Protein AF-A0AAE1VD70-F1 (afdb_monomer)

Foldseek 3Di:
DDDPPPDDDPPDDPVRLVCQLVVVPDQDPPPDDPVVNVVSQVVFVVSVVVVLVPDDPVLSVVLVPPDTSNRSSVVVVVVVVVVVVVVVVVVVVVVVVVVVVVVVVVVVVVVVVVVVVVVVVVVVVVVVVVVVVVVD

Structure (mmCIF, N/CA/C/O backbone):
data_AF-A0AAE1VD70-F1
#
_entry.id   AF-A0AAE1VD70-F1
#
loop_
_atom_site.group_PDB
_atom_site.id
_atom_site.type_symbol
_atom_site.label_atom_id
_atom_site.label_alt_id
_atom_site.label_comp_id
_atom_site.label_asym_id
_atom_site.label_entity_id
_atom_site.label_seq_id
_atom_site.pdbx_PDB_ins_code
_atom_site.Cartn_x
_atom_site.Cartn_y
_atom_site.Cartn_z
_atom_site.occupancy
_atom_site.B_iso_or_equiv
_atom_site.auth_seq_id
_atom_site.auth_comp_id
_atom_site.auth_asym_id
_atom_site.auth_atom_id
_atom_site.pdbx_PDB_model_num
ATOM 1 N N . MET A 1 1 ? -19.417 -1.848 -23.592 1.00 31.42 1 MET A N 1
ATOM 2 C CA . MET A 1 1 ? -18.793 -1.128 -24.719 1.00 31.42 1 MET A CA 1
ATOM 3 C C . MET A 1 1 ? -17.580 -1.923 -25.145 1.00 31.42 1 MET A C 1
ATOM 5 O O . MET A 1 1 ? -16.654 -2.064 -24.362 1.00 31.42 1 MET A O 1
ATOM 9 N N . LYS A 1 2 ? -17.662 -2.544 -26.319 1.00 35.69 2 LYS A N 1
ATOM 10 C CA . LYS A 1 2 ? -16.572 -3.282 -26.949 1.00 35.69 2 LYS A CA 1
ATOM 11 C C . LYS A 1 2 ? -15.957 -2.295 -27.934 1.00 35.69 2 LYS A C 1
ATOM 13 O O . LYS A 1 2 ? -16.617 -1.932 -28.900 1.00 35.69 2 LYS A O 1
ATOM 18 N N . LEU A 1 3 ? -14.813 -1.719 -27.577 1.00 34.66 3 LEU A N 1
ATOM 19 C CA . LEU A 1 3 ? -14.072 -0.852 -28.485 1.00 34.66 3 LEU A CA 1
ATOM 20 C C . LEU A 1 3 ? -13.156 -1.757 -29.302 1.00 34.66 3 LEU A C 1
ATOM 22 O O . LEU A 1 3 ? -12.090 -2.156 -28.842 1.00 34.66 3 LEU A O 1
ATOM 26 N N . ASP A 1 4 ? -13.641 -2.118 -30.486 1.00 42.66 4 ASP A N 1
ATOM 27 C CA . ASP A 1 4 ? -12.832 -2.676 -31.559 1.00 42.66 4 ASP A CA 1
ATOM 28 C C . ASP A 1 4 ? -12.004 -1.519 -32.150 1.00 42.66 4 ASP A C 1
ATOM 30 O O . ASP A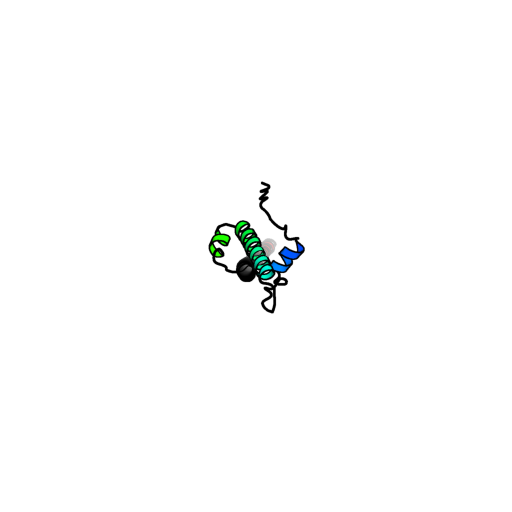 1 4 ? -12.525 -0.674 -32.878 1.00 42.66 4 ASP A O 1
ATOM 34 N N . ILE A 1 5 ? -10.722 -1.436 -31.786 1.00 48.41 5 ILE A N 1
ATOM 35 C CA . ILE A 1 5 ? -9.731 -0.616 -32.495 1.00 48.41 5 ILE A CA 1
ATOM 36 C C . ILE A 1 5 ? -8.941 -1.580 -33.377 1.00 48.41 5 ILE A C 1
ATOM 38 O O . ILE A 1 5 ? -7.991 -2.225 -32.940 1.00 48.41 5 ILE A O 1
ATOM 42 N N . ASP A 1 6 ? -9.399 -1.706 -34.618 1.00 45.22 6 ASP A N 1
ATOM 43 C CA . ASP A 1 6 ? -8.801 -2.539 -35.654 1.00 45.22 6 ASP A CA 1
ATOM 44 C C . ASP A 1 6 ? -7.929 -1.667 -36.559 1.00 45.22 6 ASP A C 1
ATOM 46 O O . ASP A 1 6 ? -8.370 -1.245 -37.621 1.00 45.22 6 ASP A O 1
ATOM 50 N N . HIS A 1 7 ? -6.730 -1.291 -36.100 1.00 40.34 7 HIS A N 1
ATOM 51 C CA . HIS A 1 7 ? -5.679 -0.704 -36.943 1.00 40.34 7 HIS A CA 1
ATOM 52 C C . HIS A 1 7 ? -4.336 -1.370 -36.596 1.00 40.34 7 HIS A C 1
ATOM 54 O O . HIS A 1 7 ? -3.574 -0.881 -35.768 1.00 40.34 7 HIS A O 1
ATOM 60 N N . GLY A 1 8 ? -4.064 -2.517 -37.229 1.00 46.34 8 GLY A N 1
ATOM 61 C CA . GLY A 1 8 ? -2.712 -3.079 -37.377 1.00 46.34 8 GLY A CA 1
ATOM 62 C C . GLY A 1 8 ? -2.049 -3.677 -36.131 1.00 46.34 8 GLY A C 1
ATOM 63 O O . GLY A 1 8 ? -0.828 -3.793 -36.106 1.00 46.34 8 GLY A O 1
ATOM 64 N N . GLY A 1 9 ? -2.816 -4.044 -35.103 1.00 40.19 9 GLY A N 1
ATOM 65 C CA . GLY A 1 9 ? -2.273 -4.550 -33.842 1.00 40.19 9 GLY A CA 1
ATOM 66 C C . GLY A 1 9 ? -1.973 -6.046 -33.876 1.00 40.19 9 GLY A C 1
ATOM 67 O O . GLY A 1 9 ? -2.888 -6.869 -33.913 1.00 40.19 9 GLY A O 1
ATOM 68 N N . GLU A 1 10 ? -0.699 -6.422 -33.772 1.00 48.69 10 GLU A N 1
ATOM 69 C CA . GLU A 1 10 ? -0.345 -7.744 -33.261 1.00 48.69 10 GLU A CA 1
ATOM 70 C C . GLU A 1 10 ? -0.941 -7.876 -31.852 1.00 48.69 10 GLU A C 1
ATOM 72 O O . GLU A 1 10 ? -0.521 -7.218 -30.901 1.00 48.69 10 GLU A O 1
ATOM 77 N N . SER A 1 11 ? -1.982 -8.698 -31.712 1.00 50.75 11 SER A N 1
ATOM 78 C CA . SER A 1 11 ? -2.577 -8.989 -30.411 1.00 50.75 11 SER A CA 1
ATOM 79 C C . SER A 1 11 ? -1.544 -9.702 -29.540 1.00 50.75 11 SER A C 1
ATOM 81 O O . SER A 1 11 ? -1.335 -10.910 -29.677 1.00 50.75 11 SER A O 1
ATOM 83 N N . LEU A 1 12 ? -0.935 -8.978 -28.598 1.00 60.50 12 LEU A N 1
ATOM 84 C CA . LEU A 1 12 ? -0.064 -9.570 -27.588 1.00 60.50 12 LEU A CA 1
ATOM 85 C C . LEU A 1 12 ? -0.850 -10.619 -26.800 1.00 60.50 12 LEU A C 1
ATOM 87 O O . LEU A 1 12 ? -1.856 -10.319 -26.149 1.00 60.50 12 LEU A O 1
ATOM 91 N N . SER A 1 13 ? -0.402 -11.872 -26.863 1.00 64.75 13 SER A N 1
ATOM 92 C CA . SER A 1 13 ? -0.985 -12.936 -26.048 1.00 64.75 13 SER A CA 1
ATOM 93 C C . SER A 1 13 ? -0.858 -12.581 -24.564 1.00 64.75 13 SER A C 1
ATOM 95 O O . SER A 1 13 ? 0.103 -11.934 -24.148 1.00 64.75 13 SER A O 1
ATOM 97 N N . VAL A 1 14 ? -1.811 -13.039 -23.747 1.00 60.28 14 VAL A N 1
ATOM 98 C CA . VAL A 1 14 ? -1.844 -12.812 -22.287 1.00 60.28 14 VAL A CA 1
ATOM 99 C C . VAL A 1 14 ? -0.501 -13.145 -21.628 1.00 60.28 14 VAL A C 1
ATOM 101 O O . VAL A 1 14 ? -0.062 -12.438 -20.727 1.00 60.28 14 VAL A O 1
ATOM 104 N N . LYS A 1 15 ? 0.189 -14.176 -22.128 1.00 59.97 15 LYS A N 1
ATOM 105 C CA . LYS A 1 15 ? 1.511 -14.590 -21.640 1.00 59.97 15 LYS A CA 1
ATOM 106 C C . LYS A 1 15 ? 2.592 -13.531 -21.873 1.00 59.97 15 LYS A C 1
ATOM 108 O O . LYS A 1 15 ? 3.427 -13.329 -21.005 1.00 59.97 15 LYS A O 1
ATOM 113 N N . TYR A 1 16 ? 2.552 -12.841 -23.012 1.00 65.75 16 TYR A N 1
ATOM 114 C CA . TYR A 1 16 ? 3.491 -11.760 -23.313 1.00 65.75 16 TYR A CA 1
ATOM 115 C C . TYR A 1 16 ? 3.178 -10.516 -22.484 1.00 65.75 16 TYR A C 1
ATOM 117 O O . TYR A 1 16 ? 4.091 -9.948 -21.902 1.00 65.75 16 TYR A O 1
ATOM 125 N N . LYS A 1 17 ? 1.896 -10.151 -22.329 1.00 67.94 17 LYS A N 1
ATOM 126 C CA . LYS A 1 17 ? 1.499 -9.015 -21.474 1.00 67.94 17 LYS A CA 1
ATOM 127 C C . LYS A 1 17 ? 1.985 -9.183 -20.029 1.00 67.94 17 LYS A C 1
ATOM 129 O O . LYS A 1 17 ? 2.528 -8.250 -19.454 1.00 67.94 17 LYS A O 1
ATOM 134 N N . LEU A 1 18 ? 1.827 -10.383 -19.462 1.00 71.38 18 LEU A N 1
ATOM 135 C CA . LEU A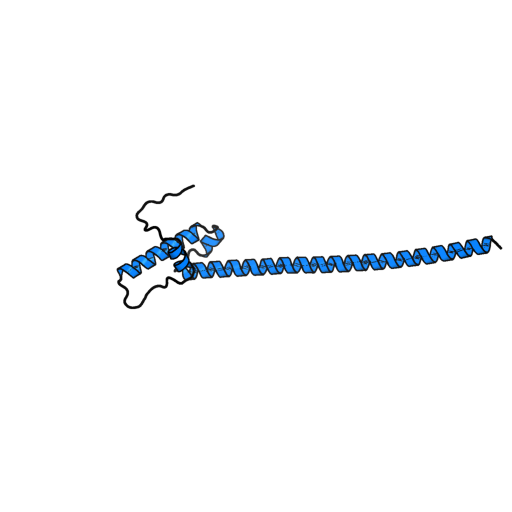 1 18 ? 2.320 -10.693 -18.116 1.00 71.38 18 LEU A CA 1
ATOM 136 C C . LEU A 1 18 ? 3.848 -10.670 -18.032 1.00 71.38 18 LEU A C 1
ATOM 138 O O . LEU A 1 18 ? 4.380 -10.198 -17.037 1.00 71.38 18 LEU A O 1
ATOM 142 N N . GLY A 1 19 ? 4.550 -11.129 -19.071 1.00 73.38 19 GLY A N 1
ATOM 143 C CA . GLY A 1 19 ? 6.012 -11.058 -19.119 1.00 73.38 19 GLY A CA 1
ATOM 144 C C . GLY A 1 19 ? 6.542 -9.620 -19.084 1.00 73.38 19 GLY A C 1
ATOM 145 O O . GLY A 1 19 ? 7.565 -9.363 -18.457 1.00 73.38 19 GLY A O 1
ATOM 146 N N . PHE A 1 20 ? 5.826 -8.676 -19.699 1.00 73.62 20 PHE A N 1
ATOM 147 C CA . PHE A 1 20 ? 6.125 -7.243 -19.617 1.00 73.62 20 PHE A CA 1
ATOM 148 C C . PHE A 1 20 ? 5.857 -6.676 -18.214 1.00 73.62 20 PHE A C 1
ATOM 150 O O . PHE A 1 20 ? 6.735 -6.047 -17.636 1.00 73.62 20 PHE A O 1
ATOM 157 N N . ILE A 1 21 ? 4.702 -6.988 -17.619 1.00 74.19 21 ILE A N 1
ATOM 158 C CA . ILE A 1 21 ? 4.329 -6.517 -16.270 1.00 74.19 21 ILE A CA 1
ATOM 159 C C . ILE A 1 21 ? 5.261 -7.081 -15.182 1.00 74.19 21 ILE A C 1
ATOM 161 O O . ILE A 1 21 ? 5.660 -6.370 -14.268 1.00 74.19 21 ILE A O 1
ATOM 165 N N . ASN A 1 22 ? 5.650 -8.353 -15.290 1.00 75.12 22 ASN A N 1
ATOM 166 C CA . ASN A 1 22 ? 6.516 -9.018 -14.312 1.00 75.12 22 ASN A CA 1
ATOM 167 C C . ASN A 1 22 ? 8.015 -8.711 -14.515 1.00 75.12 22 ASN A C 1
ATOM 169 O O . ASN A 1 22 ? 8.849 -9.229 -13.772 1.00 75.12 22 ASN A O 1
ATOM 173 N N . GLY A 1 23 ? 8.384 -7.933 -15.540 1.00 70.94 23 GLY A N 1
ATOM 174 C CA . GLY A 1 23 ? 9.783 -7.627 -15.864 1.00 70.94 23 GLY A CA 1
ATOM 175 C C . GLY A 1 23 ? 10.583 -8.807 -16.442 1.00 70.94 23 GLY A C 1
ATOM 176 O O . GLY A 1 23 ? 11.817 -8.773 -16.469 1.00 70.94 23 GLY A O 1
ATOM 177 N N . GLU A 1 24 ? 9.908 -9.861 -16.910 1.00 74.50 24 GLU A N 1
ATOM 178 C CA . GLU A 1 24 ? 10.531 -10.987 -17.621 1.00 74.50 24 GLU A CA 1
ATOM 179 C C . GLU A 1 24 ? 10.952 -10.576 -19.046 1.00 74.50 24 GLU A C 1
ATOM 181 O O . GLU A 1 24 ? 11.990 -11.014 -19.549 1.00 74.50 24 GLU A O 1
ATOM 186 N N . CYS A 1 25 ? 10.186 -9.685 -19.688 1.00 73.38 25 CYS A N 1
ATOM 187 C CA . CYS A 1 25 ? 10.469 -9.130 -21.013 1.00 73.38 25 CYS A CA 1
ATOM 188 C C . CYS A 1 25 ? 11.371 -7.891 -20.933 1.00 73.38 25 CYS A C 1
ATOM 190 O O . CYS A 1 25 ? 10.935 -6.772 -21.186 1.00 73.38 25 CYS A O 1
ATOM 192 N N . LYS A 1 26 ? 12.657 -8.089 -20.628 1.00 73.62 26 LYS A N 1
ATOM 193 C CA . LYS A 1 26 ? 13.629 -6.986 -20.552 1.00 73.62 26 LYS A CA 1
ATOM 194 C C . LYS A 1 26 ? 14.048 -6.465 -21.922 1.00 73.62 26 LYS A C 1
ATOM 196 O O . LYS A 1 26 ? 14.310 -7.242 -22.848 1.00 73.62 26 LYS A O 1
ATOM 201 N N . ARG A 1 27 ? 14.239 -5.146 -22.003 1.00 74.50 27 ARG A N 1
ATOM 202 C CA . ARG A 1 27 ? 14.870 -4.476 -23.141 1.00 74.50 27 ARG A CA 1
ATOM 203 C C . ARG A 1 27 ? 16.240 -5.104 -23.423 1.00 74.50 27 ARG A C 1
ATOM 205 O O . ARG A 1 27 ? 17.187 -4.955 -22.654 1.00 74.50 27 ARG A O 1
ATOM 212 N N . SER A 1 28 ? 16.357 -5.833 -24.532 1.00 68.81 28 SER A N 1
ATOM 213 C CA . SER A 1 28 ? 17.627 -6.446 -24.938 1.00 68.81 28 SER A CA 1
ATOM 214 C C . SER A 1 28 ? 18.538 -5.389 -25.566 1.00 68.81 28 SER A C 1
ATOM 216 O O . SER A 1 28 ? 18.263 -4.924 -26.670 1.00 68.81 28 SER A O 1
ATOM 218 N N . THR A 1 29 ? 19.616 -5.015 -24.871 1.00 63.38 29 THR A N 1
ATOM 219 C CA . THR A 1 29 ? 20.565 -3.956 -25.278 1.00 63.38 29 THR A CA 1
ATOM 220 C C . THR A 1 29 ? 21.839 -4.471 -25.960 1.00 63.38 29 THR A C 1
ATOM 222 O O . THR A 1 29 ? 22.579 -3.681 -26.539 1.00 63.38 29 THR A O 1
ATOM 225 N N . ALA A 1 30 ? 22.104 -5.782 -25.935 1.00 55.03 30 ALA A N 1
ATOM 226 C CA . ALA A 1 30 ? 23.302 -6.379 -26.527 1.00 55.03 30 ALA A CA 1
ATOM 227 C C . ALA A 1 30 ? 22.978 -7.085 -27.859 1.00 55.03 30 ALA A C 1
ATOM 229 O O . ALA A 1 30 ? 22.312 -8.118 -27.874 1.00 55.03 30 ALA A O 1
ATOM 230 N N . ASN A 1 31 ? 23.483 -6.542 -28.973 1.00 57.28 31 ASN A N 1
ATOM 231 C CA . ASN A 1 31 ? 23.475 -7.139 -30.323 1.00 57.28 31 ASN A CA 1
ATOM 232 C C . ASN A 1 31 ? 22.096 -7.436 -30.951 1.00 57.28 31 ASN A C 1
ATOM 234 O O . ASN A 1 31 ? 21.988 -8.270 -31.853 1.00 57.28 31 ASN A O 1
ATOM 238 N N . SER A 1 32 ? 21.036 -6.768 -30.502 1.00 62.88 32 SER A N 1
ATOM 239 C CA . SER A 1 32 ? 19.688 -6.894 -31.061 1.00 62.88 32 SER A CA 1
ATOM 240 C C . SER A 1 32 ? 19.521 -6.050 -32.332 1.00 62.88 32 SER A C 1
ATOM 242 O O . SER A 1 32 ? 19.966 -4.908 -32.414 1.00 62.88 32 SER A O 1
ATOM 244 N N . ASP A 1 33 ? 18.864 -6.630 -33.340 1.00 78.62 33 ASP A N 1
ATOM 245 C CA . ASP A 1 33 ? 18.482 -5.921 -34.562 1.00 78.62 33 ASP A CA 1
ATOM 246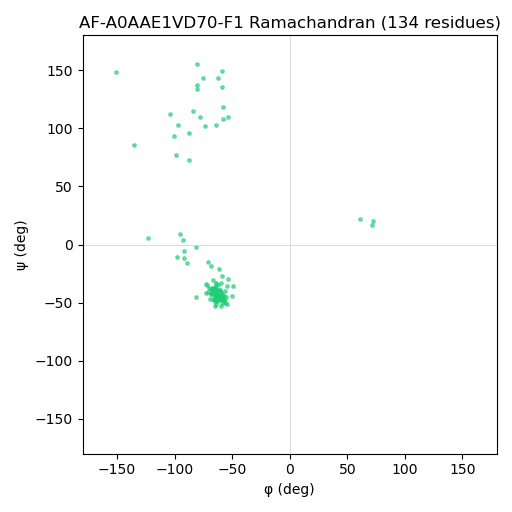 C C . ASP A 1 33 ? 17.587 -4.718 -34.216 1.00 78.62 33 ASP A C 1
ATOM 248 O O . ASP A 1 33 ? 16.656 -4.836 -33.413 1.00 78.62 33 ASP A O 1
ATOM 252 N N . SER A 1 34 ? 17.855 -3.566 -34.833 1.00 75.69 34 SER A N 1
ATOM 253 C CA . SER A 1 34 ? 17.138 -2.305 -34.596 1.00 75.69 34 SER A CA 1
ATOM 254 C C . SER A 1 34 ? 15.617 -2.438 -34.753 1.00 75.69 34 SER A C 1
ATOM 256 O O . SER A 1 34 ? 14.859 -1.769 -34.051 1.00 75.69 34 SER A O 1
ATOM 258 N N . ALA A 1 35 ? 15.159 -3.352 -35.616 1.00 79.81 35 ALA A N 1
ATOM 259 C CA . ALA A 1 35 ? 13.745 -3.660 -35.802 1.00 79.81 35 ALA A CA 1
ATOM 260 C C . ALA A 1 35 ? 13.106 -4.306 -34.558 1.00 79.81 35 ALA A C 1
ATOM 262 O O . ALA A 1 35 ? 11.979 -3.973 -34.200 1.00 79.81 35 ALA A O 1
ATOM 263 N N . LYS A 1 36 ? 13.836 -5.183 -33.857 1.00 76.25 36 LYS A N 1
ATOM 264 C CA . LYS A 1 36 ? 13.346 -5.867 -32.648 1.00 76.25 36 LYS A CA 1
ATOM 265 C C . LYS A 1 36 ? 13.247 -4.921 -31.456 1.00 76.25 36 LYS A C 1
ATOM 267 O O . LYS A 1 36 ? 12.329 -5.052 -30.655 1.00 76.25 36 LYS A O 1
ATOM 272 N N . ILE A 1 37 ? 14.170 -3.962 -31.354 1.00 77.88 37 ILE A N 1
ATOM 273 C CA . ILE A 1 37 ? 14.122 -2.920 -30.317 1.00 77.88 37 ILE A CA 1
ATOM 274 C C . ILE A 1 37 ? 12.872 -2.057 -30.507 1.00 77.88 37 ILE A C 1
ATOM 276 O O . ILE A 1 37 ? 12.114 -1.886 -29.562 1.00 77.88 37 ILE A O 1
ATOM 280 N N . ARG A 1 38 ? 12.605 -1.596 -31.737 1.00 79.62 38 ARG A N 1
ATOM 281 C CA . ARG A 1 38 ? 11.406 -0.797 -32.043 1.00 79.62 38 ARG A CA 1
ATOM 282 C C . ARG A 1 38 ? 10.106 -1.554 -31.782 1.00 79.62 38 ARG A C 1
ATOM 284 O O . ARG A 1 38 ? 9.152 -0.966 -31.286 1.00 79.62 38 ARG A O 1
ATOM 291 N N . GLN A 1 39 ? 10.064 -2.849 -32.106 1.00 80.62 39 GLN A N 1
ATOM 292 C CA . GLN A 1 39 ? 8.914 -3.700 -31.787 1.00 80.62 39 GLN A CA 1
ATOM 293 C C . GLN A 1 39 ? 8.692 -3.808 -30.277 1.00 80.62 39 GLN A C 1
ATOM 295 O O . GLN A 1 39 ? 7.553 -3.712 -29.831 1.00 80.62 39 GLN A O 1
ATOM 300 N N . TRP A 1 40 ? 9.763 -3.971 -29.495 1.00 84.81 40 TRP A N 1
ATOM 301 C CA . TRP A 1 40 ? 9.677 -3.997 -28.036 1.00 84.81 40 TRP A CA 1
ATOM 302 C C . TRP A 1 40 ? 9.164 -2.661 -27.480 1.00 84.81 40 TRP A C 1
ATOM 304 O O . TRP A 1 40 ? 8.214 -2.679 -26.710 1.00 84.81 40 TRP A O 1
ATOM 314 N N . GLU A 1 41 ? 9.703 -1.524 -27.938 1.00 82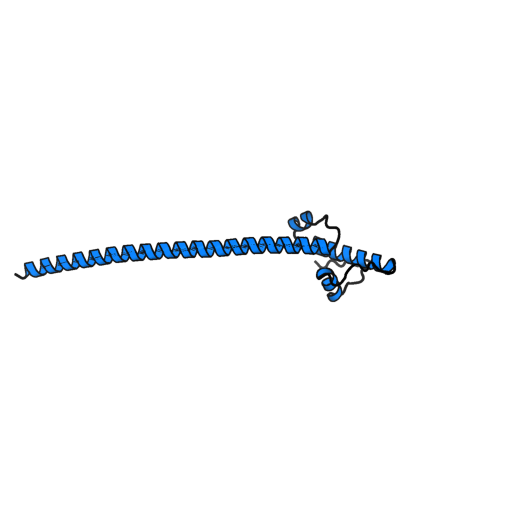.38 41 GLU A N 1
ATOM 315 C CA . GLU A 1 41 ? 9.244 -0.181 -27.531 1.00 82.38 41 GLU A CA 1
ATOM 316 C C . GLU A 1 41 ? 7.766 0.045 -27.874 1.00 82.38 41 GLU A C 1
ATOM 318 O O . GLU A 1 41 ? 6.997 0.488 -27.034 1.00 82.38 41 GLU A O 1
ATOM 323 N N . SER A 1 42 ? 7.327 -0.357 -29.072 1.00 82.81 42 SER A N 1
ATOM 324 C CA . SER A 1 42 ? 5.912 -0.238 -29.458 1.00 82.81 42 SER A CA 1
ATOM 325 C C . SER A 1 42 ? 4.988 -1.107 -28.598 1.00 82.81 42 SER A C 1
ATOM 327 O O . SER A 1 42 ? 3.836 -0.744 -28.359 1.00 82.81 42 SER A O 1
ATOM 329 N N . CYS A 1 43 ? 5.467 -2.272 -28.149 1.00 82.50 43 CYS A N 1
ATOM 330 C CA . CYS A 1 43 ? 4.721 -3.122 -27.223 1.00 82.50 43 CYS A CA 1
ATOM 331 C C . CYS A 1 43 ? 4.663 -2.504 -25.823 1.00 82.50 43 CYS A C 1
ATOM 333 O O . CYS A 1 43 ? 3.601 -2.545 -25.203 1.00 82.50 43 CYS A O 1
ATOM 335 N N . ASP A 1 44 ? 5.770 -1.927 -25.356 1.00 84.69 44 ASP A N 1
ATOM 336 C CA . ASP A 1 44 ? 5.851 -1.222 -24.077 1.00 84.69 44 ASP A CA 1
ATOM 337 C C . ASP A 1 44 ? 4.868 -0.044 -24.036 1.00 84.69 44 ASP A C 1
ATOM 339 O O . ASP A 1 44 ? 3.961 -0.024 -23.204 1.00 84.69 44 ASP A O 1
ATOM 343 N N . ASP A 1 45 ? 4.924 0.836 -25.041 1.00 84.12 45 ASP A N 1
ATOM 344 C CA . ASP A 1 45 ? 4.031 1.991 -25.190 1.00 84.12 45 ASP A CA 1
ATOM 345 C C . ASP A 1 45 ? 2.547 1.584 -25.215 1.00 84.12 45 ASP A C 1
ATOM 347 O O . ASP A 1 45 ? 1.681 2.244 -24.625 1.00 84.12 45 ASP A O 1
ATOM 351 N N . MET A 1 46 ? 2.230 0.474 -25.893 1.00 85.12 46 MET A N 1
ATOM 352 C CA . MET A 1 46 ? 0.865 -0.048 -25.983 1.00 85.12 46 MET A CA 1
ATOM 353 C C . MET A 1 46 ? 0.355 -0.529 -24.623 1.00 85.12 46 MET A C 1
ATOM 355 O O . MET A 1 46 ? -0.773 -0.208 -24.240 1.00 85.12 46 MET A O 1
ATOM 359 N N . VAL A 1 47 ? 1.162 -1.306 -23.896 1.00 83.81 47 VAL A N 1
ATOM 360 C CA . VAL A 1 47 ? 0.780 -1.833 -22.579 1.00 83.81 47 VAL A CA 1
ATOM 361 C C . VAL A 1 47 ? 0.685 -0.695 -21.562 1.00 83.81 47 VAL A C 1
ATOM 363 O O . VAL A 1 47 ? -0.304 -0.630 -20.831 1.00 83.81 47 VAL A O 1
ATOM 366 N N . THR A 1 48 ? 1.630 0.244 -21.584 1.00 84.88 48 THR A N 1
ATOM 367 C CA . THR A 1 48 ? 1.621 1.477 -20.786 1.00 84.88 48 THR A CA 1
ATOM 368 C C . THR A 1 48 ? 0.331 2.264 -21.013 1.00 84.88 48 THR A C 1
ATOM 370 O O . THR A 1 48 ? -0.413 2.534 -20.067 1.00 84.88 48 THR A O 1
ATOM 373 N N . SER A 1 49 ? -0.026 2.525 -22.274 1.00 84.06 49 SER A N 1
ATOM 374 C CA . SER A 1 49 ? -1.271 3.218 -22.625 1.00 84.06 49 SER A CA 1
ATOM 375 C C . SER A 1 49 ? -2.514 2.462 -22.149 1.00 84.06 49 SER A C 1
ATOM 377 O O . SER A 1 49 ? -3.474 3.072 -21.680 1.00 84.06 49 SER A O 1
ATOM 379 N N . TRP A 1 50 ? -2.541 1.132 -22.253 1.00 86.38 50 TRP A N 1
ATOM 380 C CA . TRP A 1 50 ? -3.672 0.336 -21.767 1.00 86.38 50 TRP A CA 1
ATOM 381 C C . TRP A 1 50 ? -3.837 0.395 -20.255 1.00 86.38 50 TRP A C 1
ATOM 383 O O . TRP A 1 50 ? -4.970 0.482 -19.777 1.00 86.38 50 TRP A O 1
ATOM 393 N N . ILE A 1 51 ? -2.734 0.351 -19.508 1.00 85.56 51 ILE A N 1
ATOM 394 C CA . ILE A 1 51 ? -2.764 0.460 -18.052 1.00 85.56 51 ILE A CA 1
ATOM 395 C C . ILE A 1 51 ? -3.261 1.847 -17.659 1.00 85.56 51 ILE A C 1
ATOM 397 O O . ILE A 1 51 ? -4.266 1.925 -16.961 1.00 85.56 51 ILE A O 1
ATOM 401 N N . ILE A 1 52 ? -2.655 2.923 -18.174 1.00 85.50 52 ILE A N 1
ATOM 402 C CA . ILE A 1 52 ? -3.047 4.306 -17.852 1.00 85.50 52 ILE A CA 1
ATOM 403 C C . ILE A 1 52 ? -4.535 4.543 -18.150 1.00 85.50 52 ILE A C 1
ATOM 405 O O . ILE A 1 52 ? -5.261 5.044 -17.295 1.00 85.50 52 ILE A O 1
ATOM 409 N N . ASN A 1 53 ? -5.025 4.091 -19.310 1.00 85.62 53 ASN A N 1
ATOM 410 C CA . ASN A 1 53 ? -6.438 4.224 -19.689 1.00 85.62 53 ASN A CA 1
ATOM 411 C C . ASN A 1 53 ? -7.403 3.376 -18.841 1.00 85.62 53 ASN A C 1
ATOM 413 O O . ASN A 1 53 ? -8.610 3.621 -18.854 1.00 85.62 53 ASN A O 1
ATOM 417 N N . SER A 1 54 ? -6.900 2.362 -18.136 1.00 86.12 54 SER A N 1
ATOM 418 C CA . SER A 1 54 ? -7.698 1.523 -17.235 1.00 86.12 54 SER A CA 1
ATOM 419 C C . SER A 1 54 ? -7.712 2.045 -15.795 1.00 86.12 54 SER A C 1
ATOM 421 O O . SER A 1 54 ? -8.498 1.555 -14.980 1.00 86.12 54 SER A O 1
ATOM 423 N N . LEU A 1 55 ? -6.854 3.012 -15.459 1.00 86.31 55 LEU A N 1
ATOM 424 C CA . LEU A 1 55 ? -6.786 3.609 -14.129 1.00 86.31 55 LEU A CA 1
ATOM 425 C C . LEU A 1 55 ? -7.878 4.667 -13.936 1.00 86.31 55 LEU A C 1
ATOM 427 O O . LEU A 1 55 ? -8.378 5.287 -14.874 1.00 86.31 55 LEU A O 1
ATOM 431 N N . ALA A 1 56 ? -8.239 4.902 -12.674 1.00 86.44 56 ALA A N 1
ATOM 432 C CA . ALA A 1 56 ? -9.051 6.060 -12.323 1.00 86.44 56 ALA A CA 1
ATOM 433 C C . ALA A 1 56 ? -8.286 7.346 -12.670 1.00 86.44 56 ALA A C 1
ATOM 435 O O . ALA A 1 56 ? -7.075 7.408 -12.464 1.00 86.44 56 ALA A O 1
ATOM 436 N N . LYS A 1 57 ? -8.998 8.377 -13.138 1.00 85.00 57 LYS A N 1
ATOM 437 C CA . LYS A 1 57 ? -8.399 9.627 -13.635 1.00 85.00 57 LYS A CA 1
ATOM 438 C C . LYS A 1 57 ? -7.370 10.238 -12.675 1.00 85.00 57 LYS A C 1
ATOM 440 O O . LYS A 1 57 ? -6.281 10.588 -13.093 1.00 85.00 57 LYS A O 1
ATOM 445 N N . GLU A 1 58 ? -7.683 10.287 -11.383 1.00 83.69 58 GLU A N 1
ATOM 446 C CA . GLU A 1 58 ? -6.782 10.825 -10.351 1.00 83.69 58 GLU A CA 1
ATOM 447 C C . GLU A 1 58 ? -5.440 10.081 -10.273 1.00 83.69 58 GLU A C 1
ATOM 449 O O . GLU A 1 58 ? -4.407 10.676 -9.977 1.00 83.69 58 GLU A O 1
ATOM 454 N N . ILE A 1 59 ? -5.454 8.775 -10.544 1.00 82.56 59 ILE A N 1
ATOM 455 C CA . ILE A 1 59 ? -4.253 7.942 -10.572 1.00 82.56 59 ILE A CA 1
ATOM 456 C C . ILE A 1 59 ? -3.550 8.122 -11.920 1.00 82.56 59 ILE A C 1
ATOM 458 O O . ILE A 1 59 ? -2.345 8.343 -11.932 1.00 82.56 59 ILE A O 1
ATOM 462 N N . ALA A 1 60 ? -4.290 8.101 -13.032 1.00 83.38 60 ALA A N 1
ATOM 463 C CA . ALA A 1 60 ? -3.751 8.295 -14.378 1.00 83.38 60 ALA A CA 1
ATOM 464 C C . ALA A 1 60 ? -2.988 9.627 -14.519 1.00 83.38 60 ALA A C 1
ATOM 466 O O . ALA A 1 60 ? -1.821 9.611 -14.901 1.00 83.38 60 ALA A O 1
ATOM 467 N N . ASP A 1 61 ? -3.590 10.748 -14.102 1.00 82.88 61 ASP A N 1
ATOM 468 C CA . ASP A 1 61 ? -3.000 12.098 -14.179 1.00 82.88 61 ASP A CA 1
ATOM 469 C C . ASP A 1 61 ? -1.667 12.193 -13.406 1.00 82.88 61 ASP A C 1
ATOM 471 O O . ASP A 1 61 ? -0.786 12.990 -13.711 1.00 82.88 61 ASP A O 1
ATOM 475 N N . SER A 1 62 ? -1.501 11.363 -12.377 1.00 82.31 62 SER A N 1
ATOM 476 C CA . SER A 1 62 ? -0.317 11.364 -11.517 1.00 82.31 62 SER A CA 1
ATOM 477 C C . SER A 1 62 ? 0.795 10.404 -11.954 1.00 82.31 62 SER A C 1
ATOM 479 O O . SER A 1 62 ? 1.852 10.401 -11.325 1.00 82.31 62 SER A O 1
ATOM 481 N N . VAL A 1 63 ? 0.553 9.582 -12.980 1.00 81.88 63 VAL A N 1
ATOM 482 C CA . VAL A 1 63 ? 1.527 8.640 -13.567 1.00 81.88 63 VAL A CA 1
ATOM 483 C C . VAL A 1 63 ? 1.727 8.872 -15.073 1.00 81.88 63 VAL A C 1
ATOM 485 O O . VAL A 1 63 ? 2.448 8.124 -15.725 1.00 81.88 63 VAL A O 1
ATOM 488 N N . GLU A 1 64 ? 1.119 9.924 -15.631 1.00 74.88 64 GLU A N 1
ATOM 489 C CA . GLU A 1 64 ? 1.136 10.263 -17.064 1.00 74.88 64 GLU A CA 1
ATOM 490 C C . GLU A 1 64 ? 2.551 10.554 -17.608 1.00 74.88 64 GLU A C 1
ATOM 492 O O . GLU A 1 64 ? 2.796 10.423 -18.803 1.00 74.88 64 GLU A O 1
ATOM 497 N N . CYS A 1 65 ? 3.506 10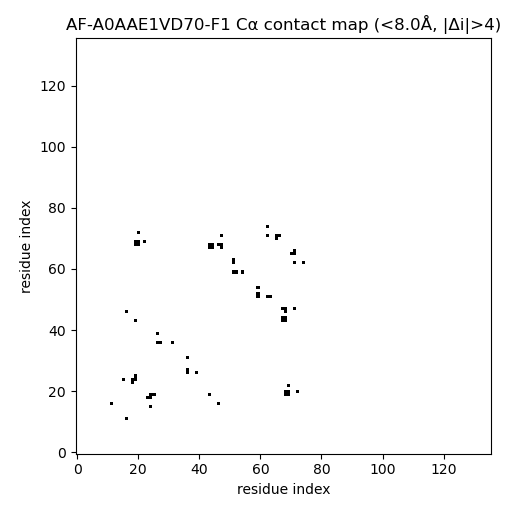.903 -16.737 1.00 69.00 65 CYS A N 1
ATOM 498 C CA . CYS A 1 65 ? 4.880 11.266 -17.111 1.00 69.00 65 CYS A CA 1
ATOM 499 C C . CYS A 1 65 ? 5.895 10.111 -17.045 1.00 69.00 65 CYS A C 1
ATOM 501 O O . CYS A 1 65 ? 7.100 10.363 -17.108 1.00 69.00 65 CYS A O 1
ATOM 503 N N . VAL A 1 66 ? 5.448 8.872 -16.845 1.00 77.44 66 VAL A N 1
ATOM 504 C CA . VAL A 1 66 ? 6.355 7.733 -16.677 1.00 77.44 66 VAL A CA 1
ATOM 505 C C . VAL A 1 66 ? 6.858 7.232 -18.036 1.00 77.44 66 VAL A C 1
ATOM 507 O O . VAL A 1 66 ? 6.078 7.101 -18.975 1.00 77.44 66 VAL A O 1
ATOM 510 N N . ASN A 1 67 ? 8.170 6.988 -18.153 1.00 74.75 67 ASN A N 1
ATOM 511 C CA . ASN A 1 67 ? 8.834 6.790 -19.451 1.00 74.75 67 ASN A CA 1
ATOM 512 C C . ASN A 1 67 ? 8.860 5.336 -19.941 1.00 74.75 67 ASN A C 1
ATOM 514 O O . ASN A 1 67 ? 9.180 5.105 -21.103 1.00 74.75 67 ASN A O 1
ATOM 518 N N . ASP A 1 68 ? 8.601 4.375 -19.059 1.00 76.50 68 ASP A N 1
ATOM 519 C CA . ASP A 1 68 ? 8.665 2.945 -19.360 1.00 76.50 68 ASP A CA 1
ATOM 520 C C . ASP A 1 68 ? 7.683 2.185 -18.466 1.00 76.50 68 ASP A C 1
ATOM 522 O O . ASP A 1 68 ? 7.434 2.571 -17.314 1.00 76.50 68 ASP A O 1
ATOM 526 N N . LEU A 1 69 ? 7.132 1.091 -18.982 1.00 83.25 69 LEU A N 1
ATOM 527 C CA . LEU A 1 69 ? 6.170 0.260 -18.268 1.00 83.25 69 LEU A CA 1
ATOM 528 C C . LEU A 1 69 ? 6.671 -0.213 -16.896 1.00 83.25 69 LEU A C 1
ATOM 530 O O . LEU A 1 69 ? 5.874 -0.318 -15.960 1.00 83.25 69 LEU A O 1
ATOM 534 N N . GLU A 1 70 ? 7.967 -0.511 -16.757 1.00 81.94 70 GLU A N 1
ATOM 535 C CA . GLU A 1 70 ? 8.531 -0.997 -15.494 1.00 81.94 70 GLU A CA 1
ATOM 536 C C . GLU A 1 70 ? 8.415 0.062 -14.387 1.00 81.94 70 GLU A C 1
ATOM 538 O O . GLU A 1 70 ? 8.062 -0.246 -13.246 1.00 81.94 70 GLU A O 1
ATOM 543 N N . GLU A 1 71 ? 8.699 1.319 -14.725 1.00 83.62 71 GLU A N 1
ATOM 544 C CA . GLU A 1 71 ? 8.579 2.448 -13.805 1.00 83.62 71 GLU A CA 1
ATOM 545 C C . GLU A 1 71 ? 7.103 2.710 -13.468 1.00 83.62 71 GLU A C 1
ATOM 547 O O . GLU A 1 71 ? 6.769 2.933 -12.302 1.00 83.62 71 GLU A O 1
ATOM 552 N N . LEU A 1 72 ? 6.203 2.576 -14.452 1.00 87.06 72 LEU A N 1
ATOM 553 C CA . LEU A 1 72 ? 4.766 2.777 -14.251 1.00 87.06 72 LEU A CA 1
ATOM 554 C C . LEU A 1 72 ? 4.212 1.732 -13.280 1.00 87.06 72 LEU A C 1
ATOM 556 O O . LEU A 1 72 ? 3.451 2.056 -12.366 1.00 87.06 72 LEU A O 1
ATOM 560 N N . TRP A 1 73 ? 4.599 0.471 -13.473 1.00 86.06 73 TRP A N 1
ATOM 561 C CA . TRP A 1 73 ? 4.145 -0.627 -12.632 1.00 86.06 73 TRP A CA 1
ATOM 562 C C . TRP A 1 73 ? 4.632 -0.485 -11.187 1.00 86.06 73 TRP A C 1
ATOM 564 O O . TRP A 1 73 ? 3.841 -0.675 -10.264 1.00 86.06 73 TRP A O 1
ATOM 574 N N . LYS A 1 74 ? 5.892 -0.079 -10.983 1.00 84.56 74 LYS A N 1
ATOM 575 C CA . LYS A 1 74 ? 6.448 0.188 -9.645 1.00 84.56 74 LYS A CA 1
ATOM 576 C C . LYS A 1 74 ? 5.708 1.304 -8.918 1.00 84.56 74 LYS A C 1
ATOM 578 O O . LYS A 1 74 ? 5.331 1.130 -7.764 1.00 84.56 74 LYS A O 1
ATOM 583 N N . GLU A 1 75 ? 5.449 2.420 -9.594 1.00 87.06 75 GLU A N 1
ATOM 584 C CA . GLU A 1 75 ? 4.722 3.555 -9.012 1.00 87.06 75 GLU A CA 1
ATOM 585 C C . GLU A 1 75 ? 3.300 3.151 -8.584 1.00 87.06 75 GLU A C 1
ATOM 587 O O . GLU A 1 75 ? 2.817 3.531 -7.513 1.00 87.06 75 GLU A O 1
ATOM 592 N N . ILE A 1 76 ? 2.625 2.333 -9.398 1.00 86.44 76 ILE A N 1
ATOM 593 C CA . ILE A 1 76 ? 1.317 1.770 -9.054 1.00 86.44 76 ILE A CA 1
ATOM 594 C C . ILE A 1 76 ? 1.439 0.853 -7.830 1.00 86.44 76 ILE A C 1
ATOM 596 O O . ILE A 1 76 ? 0.688 1.016 -6.865 1.00 86.44 76 ILE A O 1
ATOM 600 N N . GLU A 1 77 ? 2.375 -0.094 -7.843 1.00 86.19 77 GLU A N 1
ATOM 601 C CA . GLU A 1 77 ? 2.585 -1.047 -6.751 1.00 86.19 77 GLU A CA 1
ATOM 602 C C . GLU A 1 77 ? 2.857 -0.338 -5.415 1.00 86.19 77 GLU A C 1
ATOM 604 O O . GLU A 1 77 ? 2.190 -0.624 -4.415 1.00 86.19 77 GLU A O 1
ATOM 609 N N . ASP A 1 78 ? 3.752 0.649 -5.402 1.00 86.25 78 ASP A N 1
ATOM 610 C CA . ASP A 1 78 ? 4.101 1.417 -4.207 1.00 86.25 78 ASP A CA 1
ATOM 611 C C . ASP A 1 78 ? 2.893 2.157 -3.624 1.00 86.25 78 ASP A C 1
ATOM 613 O O . ASP A 1 78 ? 2.650 2.114 -2.411 1.00 86.25 78 ASP A O 1
ATOM 617 N N . ARG A 1 79 ? 2.073 2.783 -4.473 1.00 85.62 79 ARG A N 1
ATOM 618 C CA . ARG A 1 79 ? 0.860 3.488 -4.033 1.00 85.62 79 ARG A CA 1
ATOM 619 C C . ARG A 1 79 ? -0.158 2.548 -3.412 1.00 85.62 79 ARG A C 1
ATOM 621 O O . ARG A 1 79 ? -0.693 2.844 -2.340 1.00 85.62 79 ARG A O 1
ATOM 628 N N . TYR A 1 80 ? -0.434 1.415 -4.055 1.00 82.50 80 TYR A N 1
ATOM 629 C CA . TYR A 1 80 ? -1.377 0.441 -3.508 1.00 82.50 80 TYR A CA 1
ATOM 630 C C . TYR A 1 80 ? -0.855 -0.171 -2.206 1.00 82.50 80 TYR A C 1
ATOM 632 O O . TYR A 1 80 ? -1.629 -0.321 -1.258 1.00 82.50 80 TYR A O 1
ATOM 640 N N . ASN A 1 81 ? 0.446 -0.448 -2.111 1.00 85.56 81 ASN A N 1
ATOM 641 C CA . ASN A 1 81 ? 1.071 -0.941 -0.887 1.00 85.56 81 ASN A CA 1
ATOM 642 C C . ASN A 1 81 ? 0.946 0.065 0.266 1.00 85.56 81 ASN A C 1
ATOM 644 O O . ASN A 1 81 ? 0.526 -0.311 1.364 1.00 85.56 81 ASN A O 1
ATOM 648 N N . GLN A 1 82 ? 1.220 1.349 0.022 1.00 84.00 82 GLN A N 1
ATOM 649 C CA . GLN A 1 82 ? 1.070 2.400 1.033 1.00 84.00 82 GLN A CA 1
ATOM 650 C C . GLN A 1 82 ? -0.383 2.563 1.498 1.00 84.00 82 GLN A C 1
ATOM 652 O O . GLN A 1 82 ? -0.653 2.574 2.703 1.00 84.00 82 GLN A O 1
ATOM 657 N N . ILE A 1 83 ? -1.336 2.649 0.562 1.00 84.00 83 ILE A N 1
ATOM 658 C CA . ILE A 1 83 ? -2.763 2.809 0.880 1.00 84.00 83 ILE A CA 1
ATOM 659 C C . ILE A 1 83 ? -3.271 1.614 1.694 1.00 84.00 83 ILE A C 1
ATOM 661 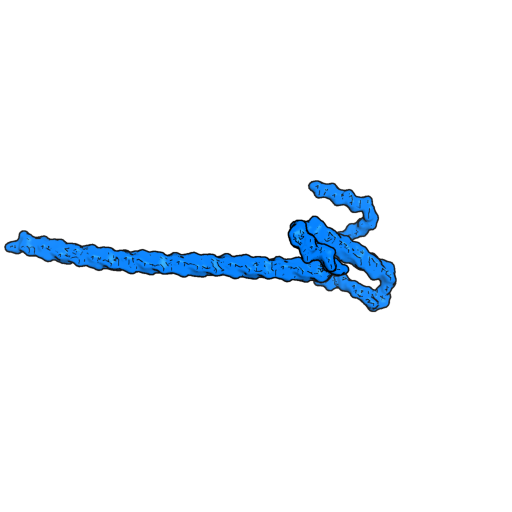O O . ILE A 1 83 ? -3.989 1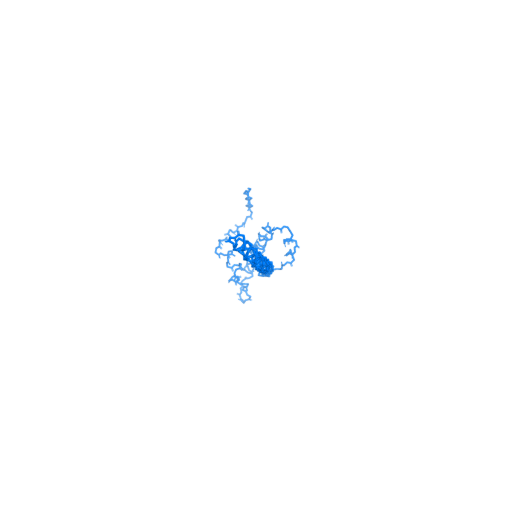.793 2.682 1.00 84.00 83 ILE A O 1
ATOM 665 N N . ASN A 1 84 ? -2.898 0.396 1.300 1.00 88.06 84 ASN A N 1
ATOM 666 C CA . ASN A 1 84 ? -3.313 -0.818 1.995 1.00 88.06 84 ASN A CA 1
ATOM 667 C C . ASN A 1 84 ? -2.698 -0.904 3.397 1.00 88.06 84 ASN A C 1
ATOM 669 O O . ASN A 1 84 ? -3.405 -1.255 4.342 1.00 88.06 84 ASN A O 1
ATOM 673 N N . GLY A 1 85 ? -1.431 -0.514 3.559 1.00 87.31 85 GLY A N 1
ATOM 674 C CA . GLY A 1 85 ? -0.773 -0.444 4.865 1.00 87.31 85 GLY A CA 1
ATOM 675 C C . GLY A 1 85 ? -1.449 0.548 5.817 1.00 87.31 85 GLY A C 1
ATOM 676 O O . GLY A 1 85 ? -1.761 0.199 6.957 1.00 87.31 85 GLY A O 1
ATOM 677 N N . ALA A 1 86 ? -1.750 1.760 5.342 1.00 90.12 86 ALA A N 1
ATOM 678 C CA . ALA A 1 86 ? -2.434 2.779 6.140 1.00 90.12 86 ALA A CA 1
ATOM 679 C C . ALA A 1 86 ? -3.851 2.341 6.552 1.00 90.12 86 ALA A C 1
ATOM 681 O O . ALA A 1 86 ? -4.230 2.480 7.716 1.00 90.12 86 ALA A O 1
ATOM 682 N N . LYS A 1 87 ? -4.620 1.757 5.621 1.00 92.44 87 LYS A N 1
ATOM 683 C CA . LYS A 1 87 ? -5.962 1.220 5.905 1.00 92.44 87 LYS A CA 1
ATOM 684 C C . LYS A 1 87 ? -5.920 0.078 6.917 1.00 92.44 87 LYS A C 1
ATOM 686 O O . LYS A 1 87 ? -6.726 0.068 7.844 1.00 92.44 87 LYS A O 1
ATOM 691 N N . LEU A 1 88 ? -4.979 -0.856 6.770 1.00 94.56 88 LEU A N 1
ATOM 692 C CA . LEU A 1 88 ? -4.799 -1.962 7.710 1.00 94.56 88 LEU A CA 1
ATOM 693 C C . LEU A 1 88 ? -4.500 -1.442 9.119 1.00 94.56 88 LEU A C 1
ATOM 695 O O . LEU A 1 88 ? -5.128 -1.878 10.083 1.00 94.56 88 LEU A O 1
ATOM 699 N N . TYR A 1 89 ? -3.579 -0.483 9.234 1.00 95.44 89 TYR A N 1
ATOM 700 C CA . TYR A 1 89 ? -3.242 0.131 10.514 1.00 95.44 89 TYR A CA 1
ATOM 701 C C . TYR A 1 89 ? -4.445 0.835 11.151 1.00 95.44 89 TYR A C 1
ATOM 703 O O . TYR A 1 89 ? -4.702 0.652 12.340 1.00 95.44 89 TYR A O 1
ATOM 711 N N . GLN A 1 90 ? -5.207 1.601 10.364 1.00 96.69 90 GLN A N 1
ATOM 712 C CA . GLN A 1 90 ? -6.398 2.297 10.846 1.00 96.69 90 GLN A CA 1
ATOM 713 C C . GLN A 1 90 ? -7.442 1.316 11.398 1.00 96.69 90 GLN A C 1
ATOM 715 O O . GLN A 1 90 ? -7.922 1.501 12.514 1.00 96.69 90 GLN A O 1
ATOM 720 N N . ILE A 1 91 ? -7.728 0.234 10.669 1.00 96.38 91 ILE A N 1
ATOM 721 C CA . ILE A 1 91 ? -8.653 -0.816 11.122 1.00 96.38 91 ILE A CA 1
ATOM 722 C C . ILE A 1 91 ? -8.136 -1.474 12.406 1.00 96.38 91 ILE A C 1
ATOM 724 O O . ILE A 1 91 ? -8.886 -1.644 13.365 1.00 96.38 91 ILE A O 1
ATOM 728 N N . GLN A 1 92 ? -6.847 -1.822 12.459 1.00 97.38 92 GLN A N 1
ATOM 729 C CA . GLN A 1 92 ? -6.251 -2.439 13.645 1.00 97.38 92 GLN A CA 1
ATOM 730 C C . GLN A 1 92 ? -6.344 -1.525 14.872 1.00 97.38 92 GLN A C 1
ATOM 732 O O . GLN A 1 92 ? -6.605 -1.993 15.982 1.00 97.38 92 GLN A O 1
ATOM 737 N N . LYS A 1 93 ? -6.145 -0.221 14.675 1.00 97.25 93 LYS A N 1
ATOM 738 C CA . LYS A 1 93 ? -6.289 0.785 15.722 1.00 97.25 93 LYS A CA 1
ATOM 739 C C . LYS A 1 93 ? -7.733 0.873 16.214 1.00 97.25 93 LYS A C 1
ATOM 741 O O . LYS A 1 93 ? -7.949 0.794 17.416 1.00 97.25 93 LYS A O 1
ATOM 746 N N . GLU A 1 94 ? -8.709 0.959 15.313 1.00 97.56 94 GLU A N 1
ATOM 747 C CA . GLU A 1 94 ? -10.131 0.995 15.680 1.00 97.56 94 GLU A CA 1
ATOM 748 C C . GLU A 1 94 ? -10.552 -0.246 16.474 1.00 97.56 94 GLU A C 1
ATOM 750 O O . GLU A 1 94 ? -11.242 -0.128 17.485 1.00 97.56 94 GLU A O 1
ATOM 755 N N . ILE A 1 95 ? -10.083 -1.432 16.076 1.00 97.69 95 ILE A N 1
ATOM 756 C CA . ILE A 1 95 ? -10.324 -2.677 16.819 1.00 97.69 95 ILE A CA 1
ATOM 757 C C . ILE A 1 95 ? -9.752 -2.586 18.240 1.00 97.69 95 ILE A C 1
ATOM 759 O O . ILE A 1 95 ? -10.434 -2.943 19.202 1.00 97.69 95 ILE A O 1
ATOM 763 N N . ASN A 1 96 ? -8.519 -2.100 18.389 1.00 97.00 96 ASN A N 1
ATOM 764 C CA . ASN A 1 96 ? -7.873 -1.973 19.696 1.00 97.00 96 ASN A CA 1
ATOM 765 C C . ASN A 1 96 ? -8.564 -0.929 20.587 1.00 97.00 96 ASN A C 1
ATOM 767 O O . ASN A 1 96 ? -8.741 -1.163 21.786 1.00 97.00 96 ASN A O 1
ATOM 771 N N . ASP A 1 97 ? -8.981 0.196 20.009 1.00 96.88 97 ASP A N 1
ATOM 772 C CA . ASP A 1 97 ? -9.687 1.267 20.712 1.00 96.88 97 ASP A CA 1
ATOM 773 C C . ASP A 1 97 ? -11.065 0.783 21.189 1.00 96.88 97 ASP A C 1
ATOM 775 O O . ASP A 1 97 ? -11.436 0.983 22.350 1.00 96.88 97 ASP A O 1
ATOM 779 N N . LEU A 1 98 ? -11.799 0.061 20.334 1.00 97.12 98 LEU A N 1
ATOM 780 C CA . LEU A 1 98 ? -13.068 -0.576 20.692 1.00 97.12 98 LEU A CA 1
ATOM 781 C C . LEU A 1 98 ? -12.883 -1.634 21.782 1.00 97.12 98 LEU A C 1
ATOM 783 O O . LEU A 1 98 ? -13.639 -1.643 22.754 1.00 97.12 98 LEU A O 1
ATOM 787 N N . GLY A 1 99 ? -11.873 -2.497 21.658 1.00 96.31 99 GLY A N 1
ATOM 788 C CA . GLY A 1 99 ? -11.560 -3.511 22.665 1.00 96.31 99 GLY A CA 1
ATOM 789 C C . GLY A 1 99 ? -11.245 -2.889 24.025 1.00 96.31 99 GLY A C 1
ATOM 790 O O . GLY A 1 99 ? -11.797 -3.310 25.043 1.00 96.31 99 GLY A O 1
ATOM 791 N N . SER A 1 100 ? -10.435 -1.828 24.032 1.00 93.31 100 SER A N 1
ATOM 792 C CA . SER A 1 100 ? -10.115 -1.063 25.241 1.00 93.31 100 SER A CA 1
ATOM 793 C C . SER A 1 100 ? -11.373 -0.430 25.840 1.00 93.31 100 SER A C 1
ATOM 795 O O . SER A 1 100 ? -11.635 -0.581 27.031 1.00 93.31 100 SER A O 1
ATOM 797 N N . SER A 1 101 ? -12.202 0.222 25.020 1.00 95.31 101 SER A N 1
ATOM 798 C CA . SER A 1 101 ? -13.456 0.841 25.465 1.00 95.31 101 SER A CA 1
ATOM 799 C C . SER A 1 101 ? -14.415 -0.176 26.094 1.00 95.31 101 SER A C 1
ATOM 801 O O . SER A 1 101 ? -14.921 0.051 27.195 1.00 95.31 101 SER A O 1
ATOM 803 N N . ILE A 1 102 ? -14.618 -1.327 25.446 1.00 96.06 102 ILE A N 1
ATOM 804 C CA . ILE A 1 102 ? -15.456 -2.414 25.967 1.00 96.06 102 ILE A CA 1
ATOM 805 C C . ILE A 1 102 ? -14.907 -2.915 27.303 1.00 96.06 102 ILE A C 1
ATOM 807 O O . ILE A 1 102 ? -15.676 -3.060 28.250 1.00 96.06 102 ILE A O 1
ATOM 811 N N . TYR A 1 103 ? -13.594 -3.130 27.409 1.00 95.00 103 TYR A N 1
ATOM 812 C CA . TYR A 1 103 ? -12.957 -3.567 28.649 1.00 95.00 103 TYR A CA 1
ATOM 813 C C . TYR A 1 103 ? -13.232 -2.602 29.815 1.00 95.00 103 TYR A C 1
ATOM 815 O O . TYR A 1 103 ? -13.703 -3.036 30.866 1.00 95.00 103 TYR A O 1
ATOM 823 N N . TYR A 1 104 ? -13.039 -1.292 29.621 1.00 92.69 104 TYR A N 1
ATOM 824 C CA . TYR A 1 104 ? -13.338 -0.293 30.656 1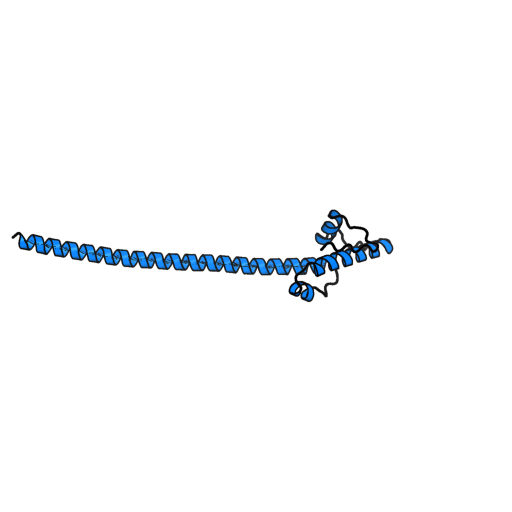.00 92.69 104 TYR A CA 1
ATOM 825 C C . TYR A 1 104 ? -14.827 -0.249 31.029 1.00 92.69 104 TYR A C 1
ATOM 827 O O . TYR A 1 104 ? -15.166 -0.125 32.206 1.00 92.69 104 TYR A O 1
ATOM 835 N N . LEU A 1 105 ? -15.734 -0.375 30.054 1.00 94.56 105 LEU A N 1
ATOM 836 C CA . LEU A 1 105 ? -17.176 -0.401 30.320 1.00 94.56 105 LEU A CA 1
ATOM 837 C C . LEU A 1 105 ? -17.603 -1.645 31.106 1.00 94.56 105 LEU A C 1
ATOM 839 O O . LEU A 1 105 ? -18.489 -1.543 31.956 1.00 94.56 105 LEU A O 1
ATOM 843 N N . LEU A 1 106 ? -17.005 -2.803 30.822 1.00 93.00 106 LEU A N 1
ATOM 844 C CA . LEU A 1 106 ? -17.258 -4.038 31.562 1.00 93.00 106 LEU A CA 1
ATOM 845 C C . LEU A 1 106 ? -16.759 -3.914 33.003 1.00 93.00 106 LEU A C 1
ATOM 847 O O . LEU A 1 106 ? -17.544 -4.127 33.921 1.00 93.00 106 LEU A O 1
ATOM 851 N N . LEU A 1 107 ? -15.528 -3.436 33.204 1.00 90.19 107 LEU A N 1
ATOM 852 C CA . LEU A 1 107 ? -14.985 -3.201 34.545 1.00 90.19 107 LEU A CA 1
ATOM 853 C C . LEU A 1 107 ? -15.855 -2.252 35.377 1.00 90.19 107 LEU A C 1
ATOM 855 O O . LEU A 1 107 ? -16.185 -2.559 36.519 1.00 90.19 107 LEU A O 1
ATOM 859 N N . HIS A 1 108 ? -16.278 -1.121 34.808 1.00 89.69 108 HIS A N 1
ATOM 860 C CA . HIS A 1 108 ? -17.136 -0.177 35.529 1.00 89.69 108 HIS A CA 1
ATOM 861 C C . HIS A 1 108 ? -18.535 -0.729 35.823 1.00 89.69 108 HIS A C 1
ATOM 863 O O . HIS A 1 108 ? -19.161 -0.339 36.813 1.00 89.69 108 HIS A O 1
ATOM 869 N N . LYS A 1 109 ? -19.067 -1.613 34.969 1.00 88.50 109 LYS A N 1
ATOM 870 C CA . LYS A 1 109 ? -20.324 -2.313 35.260 1.00 88.50 109 LYS A CA 1
ATOM 871 C C . LYS A 1 109 ? -20.150 -3.294 36.413 1.00 88.50 109 LYS A C 1
ATOM 873 O O . LYS A 1 109 ? -21.020 -3.327 37.283 1.00 88.50 109 LYS A O 1
ATOM 878 N N . ASP A 1 110 ? -19.049 -4.036 36.429 1.00 90.38 110 ASP A N 1
ATOM 879 C CA . ASP A 1 110 ? -18.745 -5.009 37.477 1.00 90.38 110 ASP A CA 1
ATOM 880 C C . ASP A 1 110 ? -18.526 -4.320 38.833 1.00 90.38 110 ASP A C 1
ATOM 882 O O . ASP A 1 110 ? -19.084 -4.753 39.840 1.00 90.38 110 ASP A O 1
ATOM 886 N N . GLU A 1 111 ? -17.822 -3.185 38.856 1.00 90.06 111 GLU A N 1
ATOM 887 C CA . GLU A 1 111 ? -17.626 -2.359 40.056 1.00 90.06 111 GLU A CA 1
ATOM 888 C C . GLU A 1 111 ? -18.967 -1.884 40.642 1.00 90.06 111 GLU A C 1
ATOM 890 O O . GLU A 1 111 ? -19.270 -2.123 41.813 1.00 90.06 111 GLU A O 1
ATOM 895 N N . LYS A 1 112 ? -19.844 -1.312 39.806 1.00 89.62 112 LYS A N 1
ATOM 896 C CA . LYS A 1 112 ? -21.186 -0.890 40.242 1.00 89.62 112 LYS A CA 1
ATOM 897 C C . LYS A 1 112 ? -22.067 -2.057 40.687 1.00 89.62 112 LYS A C 1
ATOM 899 O O . LYS A 1 112 ? -22.914 -1.893 41.568 1.00 89.62 112 LYS A O 1
ATOM 904 N N . ALA A 1 113 ? -21.922 -3.227 40.067 1.00 89.06 113 ALA A N 1
ATOM 905 C CA . ALA A 1 113 ? -22.652 -4.425 40.470 1.00 89.06 113 ALA A CA 1
ATOM 906 C C . ALA A 1 113 ? -22.203 -4.913 41.857 1.00 89.06 113 ALA A C 1
ATOM 908 O O . ALA A 1 113 ? -23.049 -5.307 42.667 1.00 89.06 113 ALA A O 1
ATOM 909 N N . LEU A 1 114 ? -20.904 -4.827 42.158 1.00 85.44 114 LEU A N 1
ATOM 910 C CA . LEU A 1 114 ? -20.347 -5.174 43.463 1.00 85.44 114 LEU A CA 1
ATOM 911 C C . LEU A 1 114 ? -20.865 -4.241 44.566 1.00 85.44 114 LEU A C 1
ATOM 913 O O . LEU A 1 114 ? -21.366 -4.724 45.582 1.00 85.44 114 LEU A O 1
ATOM 917 N N . GLU A 1 115 ? -20.845 -2.924 44.339 1.00 89.38 115 GLU A N 1
ATOM 918 C CA . GLU A 1 115 ? -21.381 -1.932 45.287 1.00 89.38 115 GLU A CA 1
ATOM 919 C C . GLU A 1 115 ? -22.866 -2.172 45.587 1.00 89.38 115 GLU A C 1
ATOM 921 O O . GLU A 1 115 ? -23.308 -2.158 46.739 1.00 89.38 115 GLU A O 1
ATOM 926 N N . LYS A 1 116 ? -23.654 -2.447 44.541 1.00 89.94 116 LYS A N 1
ATOM 927 C CA . LYS A 1 116 ? -25.084 -2.731 44.685 1.00 89.94 116 LYS A CA 1
ATOM 928 C C . LYS A 1 116 ? -25.332 -4.009 45.487 1.00 89.94 116 LYS A C 1
ATOM 930 O O . LYS A 1 116 ? -26.262 -4.049 46.292 1.00 89.94 116 LYS A O 1
ATOM 935 N N . THR A 1 117 ? -24.510 -5.035 45.278 1.00 82.25 117 THR A N 1
ATOM 936 C CA . THR A 1 117 ? -24.599 -6.305 46.011 1.00 82.25 117 THR A CA 1
ATOM 937 C C . THR A 1 117 ? -24.297 -6.092 47.494 1.00 82.25 117 THR A C 1
ATOM 939 O O . THR A 1 117 ? -25.102 -6.486 48.335 1.00 82.25 117 THR A O 1
ATOM 942 N N . GLN A 1 118 ? -23.230 -5.356 47.820 1.00 88.50 118 GLN A N 1
ATOM 943 C CA . GLN A 1 118 ? -22.900 -5.005 49.206 1.00 88.50 118 GLN A CA 1
ATOM 944 C C . GLN A 1 118 ? -24.014 -4.196 49.888 1.00 88.50 118 GLN A C 1
ATOM 946 O O . GLN A 1 118 ? -24.370 -4.466 51.034 1.00 88.50 118 GLN A O 1
ATOM 951 N N . HIS A 1 119 ? -24.621 -3.229 49.190 1.00 88.06 119 HIS A N 1
ATOM 952 C CA . HIS A 1 119 ? -25.728 -2.451 49.752 1.00 88.06 119 HIS A CA 1
ATOM 953 C C . HIS A 1 119 ? -26.965 -3.321 50.055 1.00 88.06 119 HIS A C 1
ATOM 955 O O . HIS A 1 119 ? -27.617 -3.140 51.087 1.00 88.06 119 HIS A O 1
ATOM 961 N N . LEU A 1 120 ? -27.288 -4.282 49.181 1.00 87.19 120 LEU A N 1
ATOM 962 C CA . LEU A 1 120 ? -28.399 -5.222 49.380 1.00 87.19 120 LEU A CA 1
ATOM 963 C C . LEU A 1 120 ? -28.144 -6.195 50.542 1.00 87.19 120 LEU A C 1
ATOM 965 O O . LEU A 1 120 ? -29.072 -6.499 51.299 1.00 87.19 120 LEU A O 1
ATOM 969 N N . GLU A 1 121 ? -26.903 -6.649 50.722 1.00 86.88 121 GLU A N 1
ATOM 970 C CA . GLU A 1 121 ? -26.504 -7.466 51.875 1.00 86.88 121 GLU A CA 1
ATOM 971 C C . GLU A 1 121 ? -26.644 -6.686 53.190 1.00 86.88 121 GLU A C 1
ATOM 973 O O . GLU A 1 121 ? -27.261 -7.179 54.140 1.00 86.88 121 GLU A O 1
ATOM 978 N N . CYS A 1 122 ? -26.169 -5.436 53.226 1.00 78.25 122 CYS A N 1
ATOM 979 C CA . CYS A 1 122 ? -26.335 -4.543 54.375 1.00 78.25 122 CYS A CA 1
ATOM 980 C C . CYS A 1 122 ? -27.816 -4.319 54.721 1.00 78.25 122 CYS A C 1
ATOM 982 O O . CYS A 1 122 ? -28.196 -4.429 55.888 1.00 7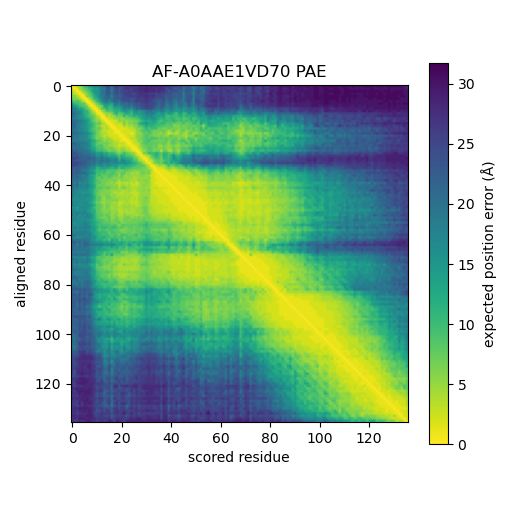8.25 122 CYS A O 1
ATOM 984 N N . GLN A 1 123 ? -28.673 -4.060 53.726 1.00 87.50 123 GLN A N 1
ATOM 985 C CA . GLN A 1 123 ? -30.116 -3.910 53.948 1.00 87.50 123 GLN A CA 1
ATOM 986 C C . GLN A 1 123 ? -30.760 -5.188 54.492 1.00 87.50 123 GLN A C 1
ATOM 988 O O . GLN A 1 123 ? -31.534 -5.126 55.446 1.00 87.50 123 GLN A O 1
ATOM 993 N N . SER A 1 124 ? -30.421 -6.346 53.922 1.00 88.31 124 SER A N 1
ATOM 994 C CA . SER A 1 124 ? -30.961 -7.637 54.363 1.00 88.31 124 SER A CA 1
ATOM 995 C C . SER A 1 124 ? -30.570 -7.946 55.811 1.00 88.31 124 SER A C 1
ATOM 997 O O . SER A 1 124 ? -31.406 -8.403 56.591 1.00 88.31 124 SER A O 1
ATOM 999 N N . SER A 1 125 ? -29.330 -7.627 56.196 1.00 86.00 125 SER A N 1
ATOM 1000 C CA . SER A 1 125 ? -28.833 -7.768 57.569 1.00 86.00 125 SER A CA 1
ATOM 1001 C C . SER A 1 125 ? -29.608 -6.890 58.561 1.00 86.00 125 SER A C 1
ATOM 1003 O O . SER A 1 125 ? -30.086 -7.376 59.589 1.00 86.00 125 SER A O 1
ATOM 1005 N N . VAL A 1 126 ? -29.834 -5.613 58.223 1.00 84.56 126 VAL A N 1
ATOM 1006 C CA . VAL A 1 126 ? -30.638 -4.689 59.046 1.00 84.56 126 VAL A CA 1
ATOM 1007 C C . VAL A 1 126 ? -32.075 -5.198 59.204 1.00 84.56 126 VAL A C 1
ATOM 1009 O O . VAL A 1 126 ? -32.607 -5.205 60.316 1.00 84.56 126 VAL A O 1
ATOM 1012 N N . GLN A 1 127 ? -32.686 -5.684 58.122 1.00 85.88 127 GLN A N 1
ATOM 1013 C CA . GLN A 1 127 ? -34.044 -6.232 58.138 1.00 85.88 127 GLN A CA 1
ATOM 1014 C C . GLN A 1 127 ? -34.164 -7.437 59.088 1.00 85.88 127 GLN A C 1
ATOM 1016 O O . GLN A 1 127 ? -35.136 -7.551 59.841 1.00 85.88 127 GLN A O 1
ATOM 1021 N N . LEU A 1 128 ? -33.158 -8.318 59.084 1.00 86.06 128 LEU A N 1
ATOM 1022 C CA . LEU A 1 128 ? -33.085 -9.489 59.958 1.00 86.06 128 LEU A CA 1
ATOM 1023 C C . LEU A 1 128 ? -32.999 -9.083 61.434 1.00 86.06 128 LEU A C 1
ATOM 1025 O O . LEU A 1 128 ? -33.727 -9.627 62.265 1.00 86.06 128 LEU A O 1
ATOM 1029 N N . CYS A 1 129 ? -32.169 -8.088 61.754 1.00 82.25 129 CYS A N 1
ATOM 1030 C CA . CYS A 1 129 ? -32.038 -7.547 63.107 1.00 82.25 129 CYS A CA 1
ATOM 1031 C C . CYS A 1 129 ? -33.354 -6.941 63.626 1.00 82.25 129 CYS A C 1
ATOM 1033 O O . CYS A 1 129 ? -33.751 -7.226 64.756 1.00 82.25 129 CYS A O 1
ATOM 1035 N N . VAL A 1 130 ? -34.069 -6.164 62.802 1.00 81.19 130 VAL A N 1
ATOM 1036 C CA . VAL A 1 130 ? -35.387 -5.598 63.159 1.00 81.19 130 VAL A CA 1
ATOM 1037 C C . VAL A 1 130 ? -36.419 -6.703 63.408 1.00 81.19 130 VAL A C 1
ATOM 1039 O O . VAL A 1 130 ? -37.180 -6.642 64.377 1.00 81.19 130 VAL A O 1
ATOM 1042 N N . HIS A 1 131 ? -36.430 -7.742 62.568 1.00 82.94 131 HIS A N 1
ATOM 1043 C CA . HIS A 1 131 ? -37.353 -8.867 62.712 1.00 82.94 131 HIS A CA 1
ATOM 1044 C C . HIS A 1 131 ? -37.069 -9.704 63.969 1.00 82.94 131 HIS A C 1
ATOM 1046 O O . HIS A 1 131 ? -38.000 -10.104 64.668 1.00 82.94 131 HIS A O 1
ATOM 1052 N N . LEU A 1 132 ? -35.792 -9.942 64.285 1.00 75.75 132 LEU A N 1
ATOM 1053 C CA . LEU A 1 132 ? -35.368 -10.635 65.505 1.00 75.75 132 LEU A CA 1
ATOM 1054 C C . LEU A 1 132 ? -35.717 -9.841 66.768 1.00 75.75 132 LEU A C 1
ATOM 1056 O O . LEU A 1 132 ? -36.119 -10.436 67.764 1.00 75.75 132 LEU A O 1
ATOM 1060 N N . TRP A 1 133 ? -35.613 -8.511 66.718 1.00 65.00 133 TRP A N 1
ATOM 1061 C CA . TRP A 1 133 ? -36.007 -7.647 67.828 1.00 65.00 133 TRP A CA 1
ATOM 1062 C C . TRP A 1 133 ? -37.528 -7.616 68.040 1.00 65.00 133 TRP A C 1
ATOM 1064 O O . TRP A 1 133 ? -37.973 -7.656 69.178 1.00 65.00 133 TRP A O 1
ATOM 1074 N N . SER A 1 134 ? -38.331 -7.645 66.969 1.00 66.88 134 SER A N 1
ATOM 1075 C CA . SER A 1 134 ? -39.806 -7.699 67.062 1.00 66.88 134 SER A CA 1
ATOM 1076 C C . SER A 1 134 ? -40.375 -9.039 67.548 1.00 66.88 134 SER A C 1
ATOM 1078 O O . SER A 1 134 ? -41.555 -9.115 67.875 1.00 66.88 134 SER A O 1
ATOM 1080 N N . LYS A 1 135 ? -39.578 -10.114 67.556 1.00 71.69 135 LYS A N 1
ATOM 1081 C CA . LYS A 1 135 ? -39.982 -11.437 68.069 1.00 71.69 135 LYS A CA 1
ATOM 1082 C C . LYS A 1 135 ? -39.619 -11.661 69.541 1.00 71.69 135 LYS A C 1
ATOM 1084 O O . LYS A 1 135 ? -39.807 -12.771 70.038 1.00 71.69 135 LYS A O 1
ATOM 1089 N N . ARG A 1 136 ? -39.075 -10.644 70.204 1.00 53.44 136 ARG A N 1
ATOM 1090 C CA . ARG A 1 136 ? -38.682 -10.663 71.612 1.00 53.44 136 ARG A CA 1
ATOM 1091 C C . ARG A 1 136 ? -39.678 -9.874 72.448 1.00 53.44 136 ARG A C 1
ATOM 1093 O O . ARG A 1 136 ? -39.919 -10.319 73.588 1.00 53.44 136 ARG A O 1
#

Sequence (136 aa):
MKLDIDHGGESLSVKYKLGFINGECKRSTANSDSAKIRQWESCDDMVTSWIINSLAKEIADSVECVNDLEELWKEIEDRYNQINGAKLYQIQKEINDLGSSIYYLLLHKDEKALEKTQHLECQSSVQLCVHLWSKR

Secondary structure (DSSP, 8-state):
------SS-----HHHHHHHHTT-S----SS--HHHHHHHHHHHHHHHHHHHHHS-HHHHTTTTT--SHHHHHHHHHHHHHHHHHHHHHHHHHHHHHHHHHHHHHHHHHHHHHHHHHHHHHHHHHHHHHHHHHHT-

pLDDT: mean 79.28, std 14.58, range [31.42, 97.69]

Solvent-accessible surface area (backbone atoms only — not comparable to full-atom values): 8040 Å² total; per-residue (Å²): 136,86,83,83,81,89,74,91,71,82,78,73,51,72,70,55,54,48,28,47,76,72,61,70,60,63,87,70,84,79,90,60,58,72,68,59,50,52,52,50,51,55,49,38,55,51,53,39,52,52,50,45,73,70,42,58,65,79,58,26,74,74,52,71,84,54,93,45,46,65,60,45,51,49,56,52,50,54,50,53,52,52,54,51,51,53,50,51,51,52,53,54,46,52,52,50,52,50,51,51,51,51,51,54,55,51,51,54,49,52,53,53,49,51,54,52,50,53,54,52,52,54,51,52,52,52,53,49,53,55,53,58,58,76,74,108

Mean predicted aligned error: 13.75 Å

Organism: NCBI:txid243964

Radius of gyration: 35.4 Å; Cα contacts (8 Å, |Δi|>4): 36; chains: 1; bounding box: 64×27×109 Å